Protein AF-A0AAE3P2Q9-F1 (afdb_monomer)

Secondary structure (DSSP, 8-state):
-TT--EEEEETTEEEEEEEEE--GGGHHHHHHHHHHHHHHHHHHHHHHEEEEEEEEEEEETTEEEES-TTHHHHHHHHHHHHHS--

Foldseek 3Di:
DPQFDDWDDQPQAIETEGEDEDDPVCPVVCVVCVVVVVVVQVVNCVVGVFGYDYFYWYQDPNDIDTDPPVVVVVVVVRSCVSNVDD

Structure (mmCIF, N/CA/C/O backbone):
data_AF-A0AAE3P2Q9-F1
#
_entr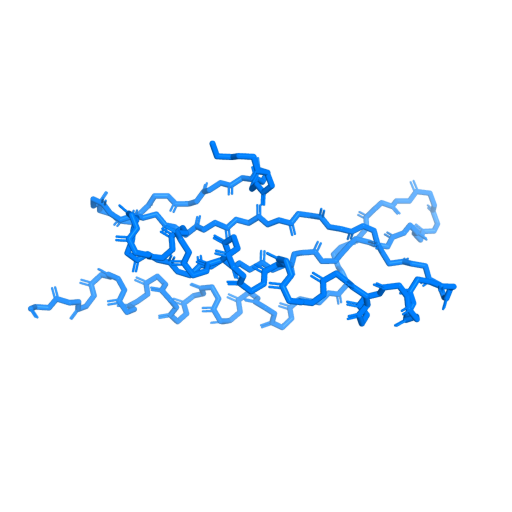y.id   AF-A0AAE3P2Q9-F1
#
loop_
_atom_site.group_PDB
_atom_site.id
_atom_site.type_symbol
_atom_site.label_atom_id
_atom_site.label_alt_id
_atom_site.label_comp_id
_atom_site.label_asym_id
_atom_site.label_entity_id
_atom_site.label_seq_id
_atom_site.pdbx_PDB_ins_code
_atom_site.Cartn_x
_atom_site.Cartn_y
_atom_site.Cartn_z
_atom_site.occupancy
_atom_site.B_iso_or_equiv
_atom_site.auth_seq_id
_atom_site.auth_comp_id
_atom_site.auth_asym_id
_atom_site.auth_atom_id
_atom_site.pdbx_PDB_model_num
ATOM 1 N N . MET A 1 1 ? -5.560 14.003 1.215 1.00 55.56 1 MET A N 1
ATOM 2 C CA . MET A 1 1 ? -4.801 12.733 1.173 1.00 55.56 1 MET A CA 1
ATOM 3 C C . MET A 1 1 ? -3.778 12.790 0.039 1.00 55.56 1 MET A C 1
ATOM 5 O O . MET A 1 1 ? -3.817 11.973 -0.865 1.00 55.56 1 MET A O 1
ATOM 9 N N . SER A 1 2 ? -2.896 13.798 0.031 1.00 65.56 2 SER A N 1
ATOM 10 C CA . SER A 1 2 ? -1.885 13.890 -1.032 1.00 65.56 2 SER A CA 1
ATOM 11 C C . SER A 1 2 ? -0.886 12.743 -0.862 1.00 65.56 2 SER A C 1
ATOM 13 O O . SER A 1 2 ? -0.392 12.551 0.248 1.00 65.56 2 SER A O 1
ATOM 15 N N . GLY A 1 3 ? -0.633 11.977 -1.924 1.00 78.69 3 GLY A N 1
ATOM 16 C CA . GLY A 1 3 ? 0.302 10.849 -1.901 1.00 78.69 3 GLY A CA 1
ATOM 17 C C . GLY A 1 3 ? -0.285 9.514 -1.437 1.00 78.69 3 GLY A C 1
ATOM 18 O O . GLY A 1 3 ? 0.449 8.745 -0.826 1.00 78.69 3 GLY A O 1
ATOM 19 N N . ILE A 1 4 ? -1.577 9.266 -1.689 1.00 90.69 4 ILE A N 1
ATOM 20 C CA . ILE A 1 4 ? -2.203 7.932 -1.698 1.00 90.69 4 ILE A CA 1
ATOM 21 C C . ILE A 1 4 ? -3.051 7.856 -2.969 1.00 90.69 4 ILE A C 1
ATOM 23 O O . ILE A 1 4 ? -3.870 8.748 -3.193 1.00 90.69 4 ILE A O 1
ATOM 27 N N . ASP A 1 5 ? -2.865 6.824 -3.791 1.00 93.56 5 ASP A N 1
ATOM 28 C CA . ASP A 1 5 ? -3.528 6.726 -5.098 1.00 93.56 5 ASP A CA 1
ATOM 29 C C . ASP A 1 5 ? -4.858 5.967 -5.016 1.00 93.56 5 ASP A C 1
ATOM 31 O O . ASP A 1 5 ? -5.847 6.369 -5.625 1.00 93.56 5 ASP A O 1
ATOM 35 N N . PHE A 1 6 ? -4.893 4.879 -4.240 1.00 95.44 6 PHE A N 1
ATOM 36 C CA . PHE A 1 6 ? -6.087 4.058 -4.038 1.00 95.44 6 PHE A CA 1
ATOM 37 C C . PHE A 1 6 ? -6.256 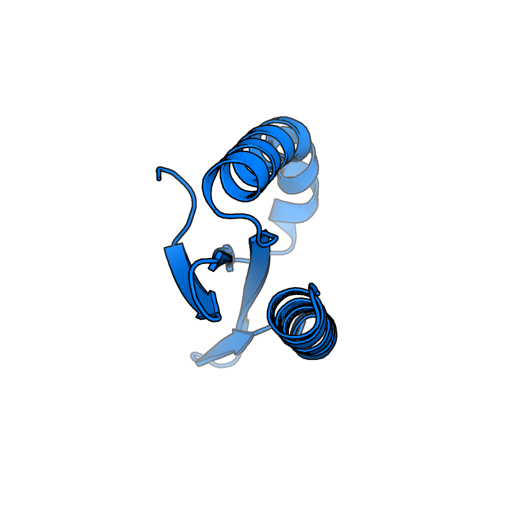3.693 -2.569 1.00 95.44 6 PHE A C 1
ATOM 39 O O . PHE A 1 6 ? -5.329 3.803 -1.766 1.00 95.44 6 PHE A O 1
ATOM 46 N N . TYR A 1 7 ? -7.446 3.220 -2.218 1.00 96.56 7 TYR A N 1
ATOM 47 C CA . TYR A 1 7 ? -7.715 2.685 -0.895 1.00 96.56 7 TYR A CA 1
ATOM 48 C C . TYR A 1 7 ? -8.618 1.456 -0.961 1.00 96.56 7 TYR A C 1
ATOM 50 O O . TYR A 1 7 ? -9.388 1.276 -1.902 1.00 96.56 7 TYR A O 1
ATOM 58 N N . ILE A 1 8 ? -8.522 0.624 0.072 1.00 96.75 8 ILE A N 1
ATOM 59 C CA . ILE A 1 8 ? -9.414 -0.506 0.329 1.00 96.75 8 ILE A CA 1
ATOM 60 C C . ILE A 1 8 ? -10.116 -0.218 1.654 1.00 96.75 8 ILE A C 1
ATOM 62 O O . ILE A 1 8 ? -9.450 -0.026 2.671 1.00 96.75 8 ILE A O 1
ATOM 66 N N . GLN A 1 9 ? -11.446 -0.177 1.653 1.00 97.19 9 GLN A N 1
ATOM 67 C CA . GLN A 1 9 ? -12.222 -0.028 2.882 1.00 97.19 9 GLN A CA 1
ATOM 68 C C . GLN A 1 9 ? -12.398 -1.390 3.567 1.00 97.19 9 GLN A C 1
ATOM 70 O O . GLN A 1 9 ? -12.782 -2.370 2.929 1.00 97.19 9 GLN A O 1
ATOM 75 N N . VAL A 1 10 ? -12.137 -1.444 4.874 1.00 96.75 10 VAL A N 1
ATOM 76 C CA . VAL A 1 10 ? -12.332 -2.622 5.729 1.00 96.75 10 VAL A CA 1
ATOM 77 C C . VAL A 1 10 ? -13.096 -2.178 6.977 1.00 96.75 10 VAL A C 1
ATOM 79 O O . VAL A 1 10 ? -12.519 -1.617 7.908 1.00 96.75 10 VAL A O 1
ATOM 82 N N . GLY A 1 11 ? -14.417 -2.376 6.975 1.00 94.62 11 GLY A N 1
ATOM 83 C CA . GLY A 1 11 ? -15.300 -1.804 7.996 1.00 94.62 11 GLY A CA 1
ATOM 84 C C . GLY A 1 11 ? -15.244 -0.272 7.977 1.00 94.62 11 GLY A C 1
ATOM 85 O O . GLY A 1 11 ? -15.482 0.351 6.943 1.00 94.62 11 GLY A O 1
ATOM 86 N N . GLU A 1 12 ? -14.895 0.331 9.114 1.00 95.56 12 GLU A N 1
ATOM 87 C CA . GLU A 1 12 ? -14.701 1.785 9.256 1.00 95.56 12 GLU A CA 1
ATOM 88 C C . GLU A 1 12 ? -13.250 2.239 9.013 1.00 95.56 12 GLU A C 1
ATOM 90 O O . GLU A 1 12 ? -12.938 3.427 9.111 1.00 95.56 12 GLU A O 1
ATOM 95 N N . LYS A 1 13 ? -12.338 1.299 8.740 1.00 96.81 13 LYS A N 1
ATOM 96 C CA . LYS A 1 13 ? -10.913 1.566 8.517 1.00 96.81 13 LYS A CA 1
ATOM 97 C C . LYS A 1 13 ? -10.570 1.495 7.032 1.00 96.81 13 LYS A C 1
ATOM 99 O O . LYS A 1 13 ? -11.318 0.935 6.229 1.00 96.81 13 LYS A O 1
ATOM 104 N N . TYR A 1 14 ? -9.410 2.038 6.673 1.00 97.50 14 TYR A N 1
ATOM 105 C CA . TYR A 1 14 ? -8.934 2.059 5.291 1.00 97.50 14 TYR A CA 1
ATOM 106 C C . TYR A 1 14 ? -7.482 1.615 5.206 1.00 97.50 14 TYR A C 1
ATOM 108 O O . TYR A 1 14 ? -6.656 2.027 6.015 1.00 97.50 14 TYR A O 1
ATOM 116 N N . ILE A 1 15 ? -7.173 0.820 4.188 1.00 97.88 15 ILE A N 1
ATOM 117 C CA . ILE A 1 15 ? -5.814 0.504 3.748 1.00 97.88 15 ILE A CA 1
ATOM 118 C C . ILE A 1 15 ? -5.492 1.416 2.568 1.00 97.88 15 ILE A C 1
ATOM 120 O O . ILE A 1 15 ? -6.298 1.523 1.646 1.00 97.88 15 ILE A O 1
ATOM 124 N N . GLY A 1 16 ? -4.329 2.062 2.578 1.00 97.19 16 GLY A N 1
ATOM 125 C CA . GLY A 1 16 ? -3.867 2.900 1.472 1.00 97.19 16 GLY A CA 1
ATOM 126 C C . GLY A 1 16 ? -2.993 2.126 0.490 1.00 97.19 16 GLY A C 1
ATOM 127 O O . GLY A 1 16 ? -2.218 1.257 0.886 1.00 97.19 16 GLY A O 1
ATOM 128 N N . LEU A 1 17 ? -3.072 2.473 -0.791 1.00 95.69 17 LEU A N 1
ATOM 129 C CA . LEU A 1 17 ? -2.195 1.964 -1.841 1.00 95.69 17 LEU A CA 1
ATOM 130 C C . LEU A 1 17 ? -1.559 3.140 -2.585 1.00 95.69 17 LEU A C 1
ATOM 132 O O . LEU A 1 17 ? -2.255 4.029 -3.078 1.00 95.69 17 LEU A O 1
ATOM 136 N N . GLN A 1 18 ? -0.235 3.118 -2.692 1.00 92.69 18 GLN A N 1
ATOM 137 C CA . GLN A 1 18 ? 0.544 4.085 -3.458 1.00 92.69 18 GLN A CA 1
ATOM 138 C C . GLN A 1 18 ? 1.249 3.362 -4.604 1.00 92.69 18 GLN A C 1
ATOM 140 O O . GLN A 1 18 ? 2.076 2.489 -4.370 1.00 92.69 18 GLN A O 1
ATOM 145 N N . ILE A 1 19 ? 0.974 3.738 -5.845 1.00 91.12 19 ILE A N 1
ATOM 146 C CA . ILE A 1 19 ? 1.638 3.205 -7.029 1.00 91.12 19 ILE A CA 1
ATOM 147 C C . ILE A 1 19 ? 2.900 4.020 -7.310 1.00 91.12 19 ILE A C 1
ATOM 149 O O . ILE A 1 19 ? 2.885 5.255 -7.352 1.00 91.12 19 ILE A O 1
ATOM 153 N N . LYS A 1 20 ? 4.014 3.322 -7.531 1.00 87.44 20 LYS A N 1
ATOM 154 C CA . LYS A 1 20 ? 5.264 3.908 -8.021 1.00 87.44 20 LYS A CA 1
ATOM 155 C C . LYS A 1 20 ? 5.809 3.076 -9.184 1.00 87.44 20 LYS A C 1
ATOM 157 O O . LYS A 1 20 ? 5.784 1.849 -9.111 1.00 87.44 20 LYS A O 1
ATOM 162 N N . PRO A 1 21 ? 6.276 3.690 -10.281 1.00 88.56 21 PRO A N 1
ATOM 163 C CA . PRO A 1 21 ? 7.085 2.959 -11.247 1.00 88.56 21 PRO A CA 1
ATOM 164 C C . PRO A 1 21 ? 8.422 2.564 -10.596 1.00 88.56 21 PRO A C 1
ATOM 166 O O . PRO A 1 21 ? 8.920 3.308 -9.754 1.00 88.56 21 PRO A O 1
ATOM 169 N N . ILE A 1 22 ? 8.987 1.416 -10.973 1.00 81.00 22 ILE A N 1
ATOM 170 C CA . ILE A 1 22 ? 10.403 1.103 -10.736 1.00 81.00 22 ILE A CA 1
ATOM 171 C C . ILE A 1 22 ? 11.144 1.165 -12.071 1.00 81.00 22 ILE A C 1
ATOM 173 O O . ILE A 1 22 ? 10.790 0.468 -13.024 1.00 81.00 22 ILE A O 1
ATOM 177 N N . THR A 1 23 ? 12.214 1.954 -12.110 1.00 72.44 23 THR A N 1
ATOM 178 C CA . THR A 1 23 ? 13.289 1.878 -13.107 1.00 72.44 23 THR A CA 1
ATOM 179 C C . THR A 1 23 ? 14.627 1.614 -12.407 1.00 72.44 23 THR A C 1
ATOM 181 O O . THR A 1 23 ? 14.773 1.887 -11.216 1.00 72.44 23 THR A O 1
ATOM 184 N N . TYR A 1 24 ? 15.623 1.089 -13.131 1.00 57.59 24 TYR A N 1
ATOM 185 C CA . TYR A 1 24 ? 16.955 0.785 -12.577 1.00 57.59 24 TYR A CA 1
ATOM 186 C C . TYR A 1 24 ? 17.630 2.010 -11.916 1.00 57.59 24 TYR A C 1
ATOM 188 O O . TYR A 1 24 ? 18.290 1.895 -10.883 1.00 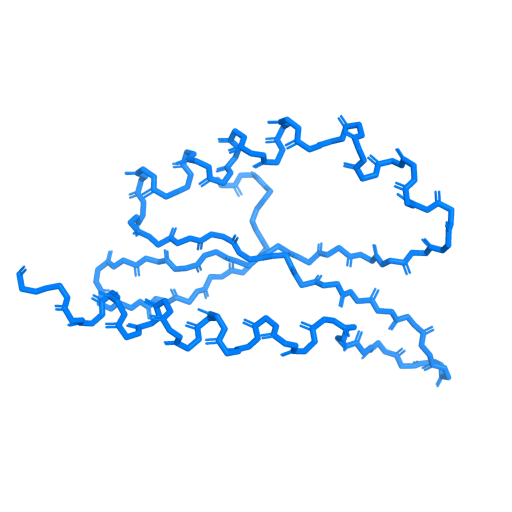57.59 24 TYR A O 1
ATOM 196 N N . GLU A 1 25 ? 17.393 3.204 -12.460 1.00 60.84 25 GLU A N 1
ATOM 197 C CA . GLU A 1 25 ? 17.952 4.478 -11.984 1.00 60.84 25 GLU A CA 1
ATOM 198 C C . GLU A 1 25 ? 17.316 4.970 -10.666 1.00 60.84 25 GLU A C 1
ATOM 200 O O . GLU A 1 25 ? 17.971 5.641 -9.864 1.00 60.84 25 GLU A O 1
ATOM 205 N N . GLN A 1 26 ? 16.067 4.582 -10.384 1.00 60.16 26 GLN A N 1
ATOM 206 C CA . GLN A 1 26 ? 15.281 5.100 -9.253 1.00 60.16 26 GLN A CA 1
ATOM 207 C C . GLN A 1 26 ? 15.684 4.530 -7.890 1.00 60.16 26 GLN A C 1
ATOM 209 O O . GLN A 1 26 ? 15.286 5.065 -6.854 1.00 60.16 26 GLN A O 1
ATOM 214 N N . THR A 1 27 ? 16.520 3.491 -7.851 1.00 58.47 27 THR A N 1
ATOM 215 C CA . THR A 1 27 ? 16.955 2.842 -6.602 1.00 58.47 27 THR A CA 1
ATOM 216 C C . THR A 1 27 ? 17.635 3.821 -5.631 1.00 58.47 27 THR A C 1
ATOM 218 O O . THR A 1 27 ? 17.463 3.723 -4.417 1.00 58.47 27 THR A O 1
ATOM 221 N N . SER A 1 28 ? 18.352 4.820 -6.159 1.00 60.31 28 SER A N 1
ATOM 222 C CA . SER A 1 28 ? 18.995 5.879 -5.365 1.00 60.31 28 SER A CA 1
ATOM 223 C C . SER A 1 28 ? 18.019 6.974 -4.897 1.00 60.31 28 SER A C 1
ATOM 225 O O . SER A 1 28 ? 18.179 7.532 -3.809 1.00 60.31 28 SER A O 1
ATOM 227 N N . GLU A 1 29 ? 16.964 7.248 -5.667 1.00 63.03 29 GLU A N 1
ATOM 228 C CA . GLU A 1 29 ? 15.923 8.227 -5.328 1.00 63.03 29 GLU A CA 1
ATOM 229 C C . GLU A 1 29 ? 14.949 7.712 -4.261 1.00 63.03 29 GLU A C 1
ATOM 231 O O . GLU A 1 29 ? 14.482 8.496 -3.432 1.00 63.03 29 GLU A O 1
ATOM 236 N N . ILE A 1 30 ? 14.712 6.395 -4.197 1.00 64.94 30 ILE A N 1
ATOM 237 C CA . ILE A 1 30 ? 13.887 5.761 -3.153 1.00 64.94 30 ILE A CA 1
ATOM 238 C C . ILE A 1 30 ? 14.391 6.131 -1.751 1.00 64.94 30 ILE A C 1
ATOM 240 O O . ILE A 1 30 ? 13.591 6.409 -0.854 1.00 64.94 30 ILE A O 1
ATOM 244 N N . TYR A 1 31 ? 15.712 6.195 -1.557 1.00 65.25 31 TYR A N 1
ATOM 245 C CA . TYR A 1 31 ? 16.290 6.573 -0.268 1.00 65.25 31 TYR A CA 1
ATOM 246 C C . TYR A 1 31 ? 15.974 8.030 0.104 1.00 65.25 31 TYR A C 1
ATOM 248 O O . TYR A 1 31 ? 15.671 8.314 1.262 1.00 65.25 31 TYR A O 1
ATOM 256 N N . ARG A 1 32 ? 15.965 8.947 -0.876 1.00 70.12 32 ARG A N 1
ATOM 257 C CA . ARG A 1 32 ? 15.718 10.383 -0.647 1.00 70.12 32 ARG A CA 1
ATOM 258 C C . ARG A 1 32 ? 14.301 10.671 -0.166 1.00 70.12 32 A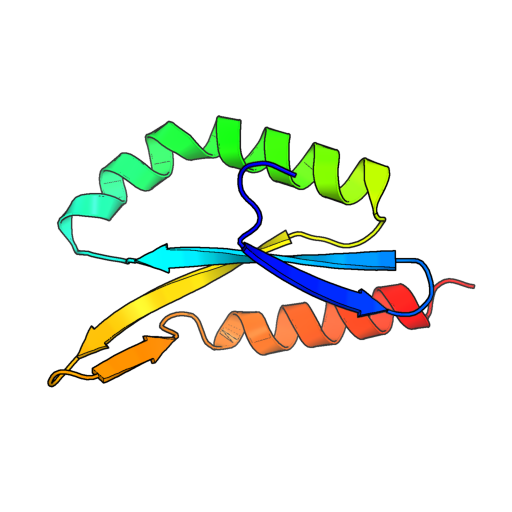RG A C 1
ATOM 260 O O . ARG A 1 32 ? 14.096 11.617 0.587 1.00 70.12 32 ARG A O 1
ATOM 267 N N . TRP A 1 33 ? 13.316 9.886 -0.595 1.00 74.62 33 TRP A N 1
ATOM 268 C CA . TRP A 1 33 ? 11.908 10.134 -0.256 1.00 74.62 33 TRP A CA 1
ATOM 269 C C . TRP A 1 33 ? 11.392 9.253 0.878 1.00 74.62 33 TRP A C 1
ATOM 271 O O . TRP A 1 33 ? 10.236 9.389 1.280 1.00 74.62 33 TRP A O 1
ATOM 281 N N . LYS A 1 34 ? 12.243 8.383 1.432 1.00 79.75 34 LYS A N 1
ATOM 282 C CA . LYS A 1 34 ? 11.880 7.437 2.488 1.00 79.75 34 LYS A CA 1
ATOM 283 C C . LYS A 1 34 ? 11.289 8.131 3.714 1.00 79.75 34 LYS A C 1
ATOM 285 O O . LYS A 1 34 ? 10.234 7.729 4.188 1.00 79.75 34 LYS A O 1
ATOM 290 N N . GLU A 1 35 ? 11.919 9.198 4.202 1.00 82.50 35 GLU A N 1
ATOM 291 C CA . GLU A 1 35 ? 11.428 9.925 5.381 1.00 82.50 35 GLU A CA 1
ATOM 292 C C . GLU A 1 35 ? 10.067 10.584 5.140 1.00 82.50 35 GLU A C 1
ATOM 294 O O . GLU A 1 35 ? 9.184 10.541 5.999 1.00 82.50 35 GLU A O 1
ATOM 299 N N . TRP A 1 36 ? 9.882 11.173 3.959 1.00 84.88 36 TRP A N 1
ATOM 300 C CA . TRP A 1 36 ? 8.623 11.799 3.570 1.00 84.88 36 TRP A CA 1
ATOM 301 C C . TRP A 1 36 ? 7.502 10.762 3.417 1.00 84.88 36 TRP A C 1
ATOM 303 O O . TRP A 1 36 ? 6.419 10.955 3.972 1.00 84.88 36 TRP A O 1
ATOM 313 N N . LEU A 1 37 ? 7.783 9.628 2.763 1.00 84.25 37 LEU A N 1
ATOM 314 C CA . LEU A 1 37 ? 6.856 8.497 2.654 1.00 84.25 37 LEU A CA 1
ATOM 315 C C . LEU A 1 37 ? 6.467 7.966 4.036 1.00 84.25 37 LEU A C 1
ATOM 317 O O . LEU A 1 37 ? 5.280 7.820 4.314 1.00 84.25 37 LEU A O 1
ATOM 321 N N . CYS A 1 38 ? 7.434 7.773 4.937 1.00 86.94 38 CYS A N 1
ATOM 322 C CA . CYS A 1 38 ? 7.160 7.350 6.311 1.00 86.94 38 CYS A CA 1
ATOM 323 C C . CYS A 1 38 ? 6.211 8.316 7.034 1.00 86.94 38 CYS A C 1
ATOM 325 O O . CYS A 1 38 ? 5.289 7.870 7.714 1.00 86.94 38 CYS A O 1
ATOM 327 N N . ARG A 1 39 ? 6.394 9.635 6.877 1.00 90.50 39 ARG A N 1
ATOM 328 C CA . ARG A 1 39 ? 5.507 10.641 7.490 1.00 90.50 39 ARG A CA 1
ATOM 329 C C . ARG A 1 39 ? 4.087 10.572 6.931 1.00 90.50 39 ARG A C 1
ATOM 331 O O . ARG A 1 39 ? 3.135 10.654 7.704 1.00 90.50 39 ARG A O 1
ATOM 338 N N . ILE A 1 40 ? 3.937 10.406 5.617 1.00 90.50 40 ILE A N 1
ATOM 339 C CA . ILE A 1 40 ? 2.619 10.267 4.980 1.00 90.50 40 ILE A CA 1
ATOM 340 C C . ILE A 1 40 ? 1.930 8.985 5.434 1.00 90.50 40 ILE A C 1
ATOM 342 O O . ILE A 1 40 ? 0.772 9.036 5.840 1.00 90.50 40 ILE A O 1
ATOM 346 N N . HIS A 1 41 ? 2.644 7.859 5.409 1.00 93.38 41 HIS A N 1
ATOM 347 C CA . HIS A 1 41 ? 2.102 6.559 5.793 1.00 93.38 41 HIS A CA 1
ATOM 348 C C . HIS A 1 41 ? 1.675 6.559 7.262 1.00 93.38 41 HIS A C 1
ATOM 350 O O . HIS A 1 41 ? 0.560 6.148 7.566 1.00 93.38 41 HIS A O 1
ATOM 356 N N . LYS A 1 42 ? 2.507 7.114 8.154 1.00 93.81 42 LYS A N 1
ATOM 357 C CA . LYS A 1 42 ? 2.175 7.255 9.576 1.00 93.81 42 LYS A CA 1
ATOM 358 C C . LYS A 1 42 ? 0.915 8.095 9.781 1.00 93.81 42 LYS A C 1
ATOM 360 O O . LYS A 1 42 ? -0.001 7.668 10.471 1.00 93.81 42 LYS A O 1
ATOM 365 N N . LYS A 1 43 ? 0.833 9.262 9.134 1.00 94.69 43 LYS A N 1
ATOM 366 C CA . LYS A 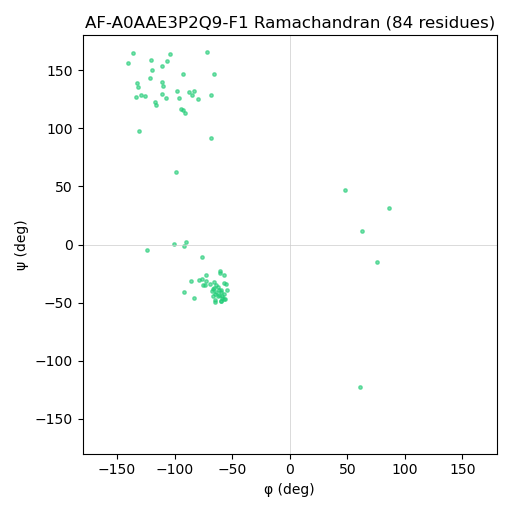1 43 ? -0.346 10.132 9.239 1.00 94.69 43 LYS A CA 1
ATOM 367 C C . LYS A 1 43 ? -1.602 9.466 8.670 1.00 94.69 43 LYS A C 1
ATOM 369 O O . LYS A 1 43 ? -2.700 9.707 9.163 1.00 94.69 43 LYS A O 1
ATOM 374 N N . PHE A 1 44 ? -1.474 8.666 7.616 1.00 95.31 44 PHE A N 1
ATOM 375 C CA . PHE A 1 44 ? -2.596 7.898 7.085 1.00 95.31 44 PHE A CA 1
ATOM 376 C C . PHE A 1 44 ? -3.071 6.857 8.104 1.00 95.31 44 PHE A C 1
ATOM 378 O O . PHE A 1 44 ? -4.256 6.826 8.424 1.00 95.31 44 PHE A O 1
ATOM 385 N N . GLU A 1 45 ? -2.153 6.070 8.662 1.00 95.12 45 GLU A N 1
ATOM 386 C CA . GLU A 1 45 ? -2.470 5.045 9.659 1.00 95.12 45 GLU A CA 1
ATOM 387 C C . GLU A 1 45 ? -3.128 5.647 10.911 1.00 95.12 45 GLU A C 1
ATOM 389 O O . GLU A 1 45 ? -4.135 5.127 11.381 1.00 95.12 45 GLU A O 1
ATOM 394 N N . GLU A 1 46 ? -2.653 6.800 11.390 1.00 95.75 46 GLU A N 1
ATOM 395 C CA . GLU A 1 46 ? -3.258 7.527 12.517 1.00 95.75 46 GLU A CA 1
ATOM 396 C C . GLU A 1 46 ? -4.704 7.973 12.239 1.00 95.75 46 GLU A C 1
ATOM 398 O O . GLU A 1 46 ? -5.553 7.907 13.126 1.00 95.75 46 GLU A O 1
ATOM 403 N N . ASN A 1 47 ? -5.005 8.412 11.012 1.00 95.50 47 ASN A N 1
ATOM 404 C CA . ASN A 1 47 ? -6.332 8.927 10.656 1.00 95.50 47 ASN A CA 1
ATOM 405 C C . ASN A 1 47 ? -7.322 7.829 10.242 1.00 95.50 47 ASN A C 1
ATOM 407 O O . ASN A 1 47 ? -8.525 7.986 10.435 1.00 95.50 47 ASN A O 1
ATOM 411 N N . PHE A 1 48 ? -6.835 6.741 9.640 1.00 95.56 48 PHE A N 1
ATOM 412 C CA . PHE A 1 48 ? -7.675 5.750 8.958 1.00 95.56 48 PHE A CA 1
ATOM 413 C C . PHE A 1 48 ? -7.494 4.315 9.472 1.00 95.56 48 PHE A C 1
ATOM 415 O O . PHE A 1 48 ? -8.225 3.415 9.059 1.00 95.56 48 PHE A O 1
ATOM 422 N N . GLY A 1 49 ? -6.554 4.092 10.392 1.00 95.50 49 GLY A N 1
ATOM 423 C CA . GLY A 1 49 ? -6.335 2.852 11.140 1.00 95.50 49 GLY A CA 1
ATOM 424 C C . GLY A 1 49 ? -5.669 1.702 10.383 1.00 95.50 49 GLY A C 1
ATOM 425 O O . GLY A 1 49 ? -5.223 0.754 11.033 1.00 95.50 49 GLY A O 1
ATOM 426 N N . GLY A 1 50 ? -5.600 1.750 9.051 1.00 96.81 50 GLY A N 1
ATOM 427 C CA . GLY A 1 50 ? -4.901 0.761 8.233 1.00 96.81 50 GLY A CA 1
ATOM 428 C C . GLY A 1 50 ? -3.588 1.282 7.659 1.00 96.81 50 GLY A C 1
ATOM 429 O O . GLY A 1 50 ? -3.363 2.487 7.527 1.00 96.81 50 GLY A O 1
ATOM 430 N N . LYS A 1 51 ? -2.707 0.346 7.312 1.00 96.75 51 LYS A N 1
ATOM 431 C CA . LYS A 1 51 ? -1.399 0.635 6.716 1.00 96.75 51 LYS A CA 1
ATOM 432 C C . LYS A 1 51 ? -1.502 1.124 5.272 1.00 96.75 51 LYS A C 1
ATOM 434 O O . LYS A 1 51 ? -2.518 0.958 4.597 1.00 96.75 51 LYS A O 1
ATOM 439 N N . VAL A 1 52 ? -0.397 1.685 4.784 1.00 95.75 52 VAL A N 1
ATOM 440 C CA . VAL A 1 52 ? -0.211 2.047 3.375 1.00 95.75 52 VAL A CA 1
ATOM 441 C C . VAL A 1 52 ? 0.828 1.134 2.736 1.00 95.75 52 VAL A C 1
ATOM 443 O O . VAL A 1 52 ? 1.939 1.001 3.254 1.00 95.75 52 VAL A O 1
ATOM 446 N N . PHE A 1 53 ? 0.488 0.556 1.586 1.00 94.56 53 PHE A N 1
ATOM 447 C CA . PHE A 1 53 ? 1.362 -0.321 0.814 1.00 94.56 53 PHE A CA 1
ATOM 448 C C . PHE A 1 53 ? 1.802 0.336 -0.496 1.00 94.56 53 PHE A C 1
ATOM 450 O O . PHE A 1 53 ? 1.006 0.983 -1.178 1.00 94.56 53 PHE A O 1
ATOM 457 N N . ILE A 1 54 ? 3.073 0.151 -0.863 1.00 91.56 54 ILE A N 1
ATOM 458 C CA . ILE A 1 54 ? 3.623 0.662 -2.124 1.00 91.56 54 ILE A CA 1
ATOM 459 C C . ILE A 1 54 ? 3.540 -0.434 -3.181 1.00 91.56 54 ILE A C 1
ATOM 461 O O . ILE A 1 54 ? 4.178 -1.474 -3.041 1.00 91.56 54 ILE A O 1
ATOM 465 N N . VAL A 1 55 ? 2.761 -0.194 -4.232 1.00 92.19 55 VAL A N 1
ATOM 466 C CA . VAL A 1 55 ? 2.663 -1.060 -5.406 1.00 92.19 55 VAL A CA 1
ATOM 467 C C . VAL A 1 55 ? 3.693 -0.592 -6.419 1.00 92.19 55 VAL A C 1
ATOM 469 O O . VAL A 1 55 ? 3.588 0.499 -6.986 1.00 92.19 55 VAL A O 1
ATOM 472 N N . P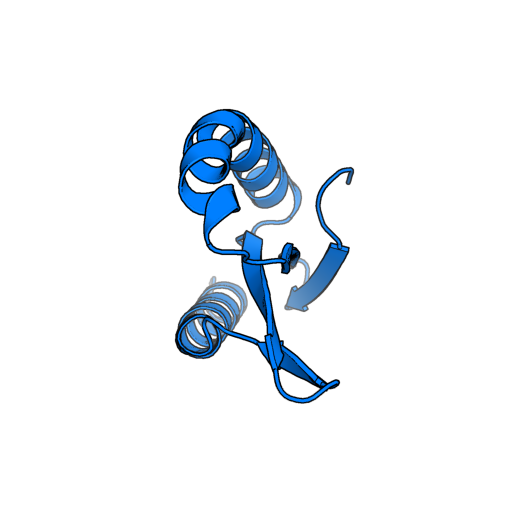HE A 1 56 ? 4.690 -1.425 -6.667 1.00 90.38 56 PHE A N 1
ATOM 473 C CA . PHE A 1 56 ? 5.667 -1.161 -7.700 1.00 90.38 56 PHE A CA 1
ATOM 474 C C . PHE A 1 56 ? 5.156 -1.652 -9.044 1.00 90.38 56 PHE A C 1
ATOM 476 O O . PHE A 1 56 ? 4.732 -2.796 -9.182 1.00 90.38 56 PHE A O 1
ATOM 483 N N . SER A 1 57 ? 5.200 -0.778 -10.044 1.00 89.88 57 SER A N 1
ATOM 484 C CA . SER A 1 57 ? 4.849 -1.116 -11.421 1.00 89.88 57 SER A CA 1
ATOM 485 C C . SER A 1 57 ? 6.087 -1.113 -12.308 1.00 89.88 57 SER A C 1
ATOM 487 O O . SER A 1 57 ? 6.912 -0.202 -12.233 1.00 89.88 57 SER A O 1
ATOM 489 N N . ILE A 1 58 ? 6.204 -2.117 -13.171 1.00 90.19 58 ILE A N 1
ATOM 490 C CA . ILE A 1 58 ? 7.252 -2.212 -14.188 1.00 90.19 58 ILE A CA 1
ATOM 491 C C . ILE A 1 58 ? 6.608 -2.298 -15.571 1.00 90.19 58 ILE A C 1
ATOM 493 O O . ILE A 1 58 ? 5.542 -2.895 -15.736 1.00 90.19 58 ILE A O 1
ATOM 497 N N . LYS A 1 59 ? 7.228 -1.671 -16.576 1.00 88.00 59 LYS A N 1
ATOM 498 C CA . LYS A 1 59 ? 6.812 -1.824 -17.973 1.00 88.00 59 LYS A CA 1
ATOM 499 C C . LYS A 1 59 ? 7.620 -2.957 -18.606 1.00 88.00 59 LYS A C 1
ATOM 501 O O . LYS A 1 59 ? 8.830 -2.822 -18.751 1.00 88.00 59 LYS A O 1
ATOM 506 N N . LYS A 1 60 ? 6.951 -4.036 -19.009 1.00 84.19 60 LYS A N 1
ATOM 507 C CA . LYS A 1 60 ? 7.541 -5.196 -19.688 1.00 84.19 60 LYS A CA 1
ATOM 508 C C . LYS A 1 60 ? 6.732 -5.501 -20.944 1.00 84.19 60 LYS A C 1
ATOM 510 O O . LYS A 1 60 ? 5.510 -5.540 -20.877 1.00 84.19 60 LYS A O 1
ATOM 515 N N . ASP A 1 61 ? 7.392 -5.625 -22.095 1.00 84.44 61 ASP A N 1
ATOM 516 C CA . ASP A 1 61 ? 6.761 -5.989 -23.377 1.00 84.44 61 ASP A CA 1
ATOM 517 C C . ASP A 1 61 ? 5.479 -5.189 -23.697 1.00 84.44 61 ASP A C 1
ATOM 519 O O . ASP A 1 61 ? 4.437 -5.730 -24.061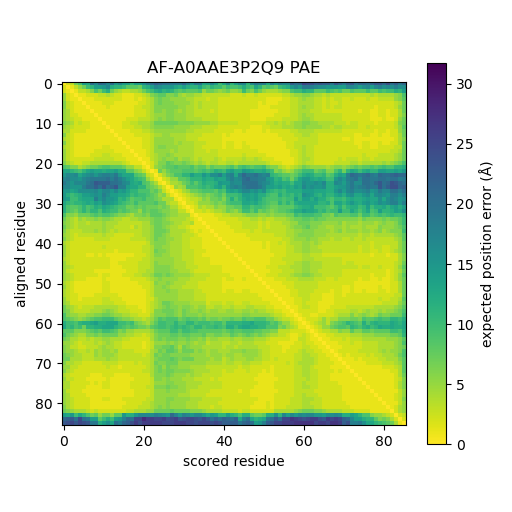 1.00 84.44 61 ASP A O 1
ATOM 523 N N . ASN A 1 62 ? 5.546 -3.862 -23.517 1.00 85.50 62 ASN A N 1
ATOM 524 C CA . ASN A 1 62 ? 4.430 -2.912 -23.666 1.00 85.50 62 ASN A CA 1
ATOM 525 C C . ASN A 1 62 ? 3.240 -3.084 -22.703 1.00 85.50 62 ASN A C 1
ATOM 527 O O . ASN A 1 62 ? 2.230 -2.396 -22.858 1.00 85.50 62 ASN A O 1
ATOM 531 N N . LYS A 1 63 ? 3.371 -3.898 -21.658 1.00 88.75 63 LYS A N 1
ATOM 532 C CA . LYS A 1 63 ? 2.392 -4.043 -20.575 1.00 88.75 63 LYS A CA 1
ATOM 533 C C . LYS A 1 63 ? 2.934 -3.471 -19.268 1.00 88.75 63 LYS A C 1
ATOM 535 O O . LYS A 1 63 ? 4.144 -3.378 -19.073 1.00 88.75 63 LYS A O 1
ATOM 540 N N . LYS A 1 64 ? 2.029 -3.040 -18.384 1.00 88.56 64 LYS A N 1
ATOM 541 C CA . LYS A 1 64 ? 2.358 -2.693 -16.995 1.00 88.56 64 LYS A CA 1
ATOM 542 C C . LYS A 1 64 ? 2.064 -3.901 -16.117 1.00 88.56 64 LYS A C 1
ATOM 544 O O . LYS A 1 64 ? 0.944 -4.402 -16.137 1.00 88.56 64 LYS A O 1
ATOM 549 N N . GLU A 1 65 ? 3.053 -4.321 -15.348 1.00 91.38 65 GLU A N 1
ATOM 550 C CA . GLU A 1 65 ? 2.954 -5.435 -14.408 1.00 91.38 65 GLU A CA 1
ATOM 551 C C . GLU A 1 65 ? 3.243 -4.941 -12.989 1.00 91.38 65 GLU A C 1
ATOM 553 O O . GLU A 1 65 ? 3.992 -3.976 -12.803 1.00 91.38 65 GLU A O 1
ATOM 558 N N . ILE A 1 66 ? 2.636 -5.587 -11.991 1.00 92.19 66 ILE A N 1
ATOM 559 C CA . ILE A 1 66 ? 2.972 -5.370 -10.581 1.00 92.19 66 ILE A CA 1
ATOM 560 C C . ILE A 1 66 ? 4.238 -6.169 -10.287 1.00 92.19 66 ILE A C 1
ATOM 562 O O . ILE A 1 66 ? 4.281 -7.371 -10.532 1.00 92.19 66 ILE A O 1
ATOM 566 N N . TYR A 1 67 ? 5.259 -5.493 -9.775 1.00 90.62 67 TYR A N 1
ATOM 567 C CA . TYR A 1 67 ? 6.571 -6.078 -9.538 1.00 90.62 67 TYR A CA 1
ATOM 568 C C . TYR A 1 67 ? 6.638 -6.843 -8.208 1.00 90.62 67 TYR A C 1
ATOM 570 O O . TYR A 1 67 ? 7.126 -7.967 -8.173 1.00 90.62 67 TYR A O 1
ATOM 578 N N . ASN A 1 68 ? 6.119 -6.258 -7.126 1.00 91.50 68 ASN A N 1
ATOM 579 C CA . ASN A 1 68 ? 6.210 -6.793 -5.765 1.00 91.50 68 ASN A CA 1
ATOM 580 C C . ASN A 1 68 ? 4.938 -7.545 -5.344 1.00 91.50 68 ASN A C 1
ATOM 582 O O . ASN A 1 68 ? 4.225 -7.133 -4.429 1.00 91.50 68 ASN A O 1
ATOM 586 N N . LEU A 1 69 ? 4.617 -8.636 -6.042 1.00 92.50 69 LEU A N 1
ATOM 587 C CA . LEU A 1 69 ? 3.402 -9.424 -5.788 1.00 92.50 69 LEU A CA 1
ATOM 588 C C . LEU A 1 69 ? 3.329 -10.009 -4.367 1.00 92.50 69 LEU A C 1
ATOM 590 O O . LEU A 1 69 ? 2.228 -10.254 -3.875 1.00 92.50 69 LEU A O 1
ATOM 594 N N . GLU A 1 70 ? 4.459 -10.179 -3.680 1.00 90.88 70 GLU A N 1
ATOM 595 C CA . GLU A 1 70 ? 4.525 -10.613 -2.281 1.00 90.88 70 GLU A CA 1
ATOM 596 C C . GLU A 1 70 ? 3.740 -9.693 -1.334 1.00 90.88 70 GLU A C 1
ATOM 598 O O . GLU A 1 70 ? 3.201 -10.150 -0.326 1.00 90.88 70 GLU A O 1
ATOM 603 N N . MET A 1 71 ? 3.573 -8.415 -1.697 1.00 93.81 71 MET A N 1
ATOM 604 C CA . MET A 1 71 ? 2.798 -7.455 -0.908 1.00 93.81 71 MET A CA 1
ATOM 605 C C . MET A 1 71 ? 1.329 -7.863 -0.748 1.00 93.81 71 MET A C 1
ATOM 607 O O . MET A 1 71 ? 0.664 -7.422 0.188 1.00 93.81 71 MET A O 1
ATOM 611 N N . VAL A 1 72 ? 0.796 -8.673 -1.671 1.00 94.69 72 VAL A N 1
ATOM 612 C CA . VAL A 1 72 ? -0.608 -9.095 -1.651 1.00 94.69 72 VAL A CA 1
ATOM 613 C C . VAL A 1 72 ? -0.899 -9.899 -0.385 1.00 94.69 72 VAL A C 1
ATOM 615 O O . VAL A 1 72 ? -1.966 -9.733 0.207 1.00 94.69 72 VAL A O 1
ATOM 618 N N . ASP A 1 73 ? 0.049 -10.713 0.080 1.00 95.94 73 ASP A N 1
ATOM 619 C CA . ASP A 1 73 ? -0.114 -11.466 1.324 1.00 95.94 73 ASP A CA 1
ATOM 620 C C . ASP A 1 73 ? -0.101 -10.558 2.553 1.00 95.94 73 ASP A C 1
ATOM 622 O O . ASP A 1 73 ? -0.848 -10.795 3.503 1.00 95.94 73 ASP A O 1
ATOM 626 N N . ASP A 1 74 ? 0.672 -9.477 2.529 1.00 96.31 74 ASP A N 1
ATOM 627 C CA . ASP A 1 74 ? 0.673 -8.508 3.622 1.00 96.31 74 ASP A CA 1
ATOM 628 C C . ASP A 1 74 ? -0.598 -7.650 3.635 1.00 96.31 74 ASP A C 1
ATOM 630 O O . ASP A 1 74 ? -1.133 -7.376 4.711 1.00 96.31 74 ASP A O 1
ATOM 634 N N . ILE A 1 75 ? -1.155 -7.313 2.465 1.00 96.81 75 ILE A N 1
ATOM 635 C CA . ILE A 1 75 ? -2.484 -6.693 2.360 1.00 96.81 75 ILE A CA 1
ATOM 636 C C . ILE A 1 75 ? -3.551 -7.639 2.923 1.00 96.81 75 ILE A C 1
ATOM 638 O O . ILE A 1 75 ? -4.406 -7.201 3.689 1.00 96.81 75 ILE A O 1
ATOM 642 N N . ARG A 1 76 ? -3.497 -8.941 2.604 1.00 96.62 76 ARG A N 1
ATOM 643 C CA . ARG A 1 76 ? -4.424 -9.939 3.171 1.00 96.62 76 ARG A CA 1
ATOM 644 C C . ARG A 1 76 ? -4.324 -9.994 4.694 1.00 96.62 76 ARG A C 1
ATOM 646 O O . ARG A 1 76 ? -5.349 -9.914 5.363 1.00 96.62 76 ARG A O 1
ATOM 653 N N . LYS A 1 77 ? -3.112 -10.074 5.251 1.00 96.69 77 LYS A N 1
ATOM 654 C CA . LYS A 1 77 ? -2.897 -10.056 6.711 1.00 96.69 77 LYS A CA 1
ATOM 655 C C . LYS A 1 77 ? -3.425 -8.775 7.349 1.00 96.69 77 LYS A C 1
ATOM 657 O O . LYS A 1 77 ? -4.000 -8.828 8.431 1.00 96.69 77 LYS A O 1
ATOM 662 N N . GLU A 1 78 ? -3.248 -7.633 6.692 1.00 97.38 78 GLU A N 1
ATOM 663 C CA . GLU A 1 78 ? -3.750 -6.353 7.184 1.00 97.38 78 GLU A CA 1
ATOM 664 C C . GLU A 1 78 ? -5.280 -6.292 7.169 1.00 97.38 78 GLU A C 1
ATOM 666 O O . GLU A 1 78 ? -5.879 -5.823 8.134 1.00 97.38 78 GLU A O 1
ATOM 671 N N . ILE A 1 79 ? -5.924 -6.824 6.127 1.00 96.94 79 ILE A N 1
ATOM 672 C CA . ILE A 1 79 ? -7.383 -6.978 6.088 1.00 96.94 79 ILE A CA 1
ATOM 673 C C . ILE A 1 79 ? -7.852 -7.821 7.278 1.00 96.94 79 ILE A C 1
ATOM 675 O O . ILE A 1 79 ? -8.785 -7.424 7.973 1.00 96.94 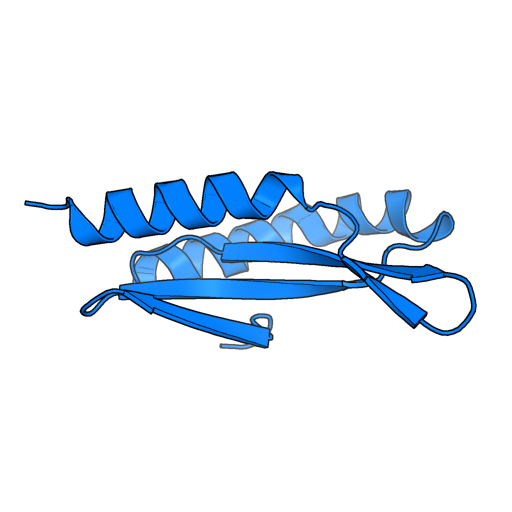79 ILE A O 1
ATOM 679 N N . GLU A 1 80 ? -7.198 -8.951 7.552 1.00 96.31 80 GLU A N 1
ATOM 680 C CA . GLU A 1 80 ? -7.562 -9.806 8.686 1.00 96.31 80 GLU A CA 1
ATOM 681 C C . GLU A 1 80 ? -7.299 -9.126 10.038 1.00 96.31 80 GLU A C 1
ATOM 683 O O . GLU A 1 80 ? -8.144 -9.204 10.928 1.00 96.31 80 GLU A O 1
ATOM 688 N N . ARG A 1 81 ? -6.207 -8.362 10.185 1.00 96.62 81 ARG A N 1
ATOM 689 C CA . ARG A 1 81 ? -5.953 -7.535 11.378 1.00 96.62 81 ARG A CA 1
ATOM 690 C C . ARG A 1 81 ? -7.072 -6.518 11.610 1.00 96.62 81 ARG A C 1
ATOM 692 O O . ARG A 1 81 ? -7.509 -6.335 12.743 1.00 96.62 81 ARG A O 1
ATOM 699 N N . LEU A 1 82 ? -7.523 -5.853 10.548 1.00 96.00 82 LEU A N 1
ATOM 700 C CA . LEU A 1 82 ? -8.565 -4.828 10.614 1.00 96.00 82 LEU A CA 1
ATOM 701 C C . LEU A 1 82 ? -9.963 -5.414 10.857 1.00 96.00 82 LEU A C 1
ATOM 703 O O . LEU A 1 82 ? -10.769 -4.772 11.522 1.00 96.00 82 LEU A O 1
ATOM 707 N N . LYS A 1 83 ? -10.245 -6.630 10.372 1.00 93.62 83 LYS A N 1
ATOM 708 C CA . LYS A 1 83 ? -11.484 -7.368 10.685 1.00 93.62 83 LYS A CA 1
ATOM 709 C C . LYS A 1 83 ? -11.483 -7.966 12.096 1.00 93.62 83 LYS A C 1
ATOM 711 O O . LYS A 1 83 ? -12.539 -8.080 12.706 1.00 93.62 83 LYS A O 1
ATOM 716 N N . GLY A 1 84 ? -10.315 -8.404 12.570 1.00 79.44 84 GLY A N 1
ATOM 717 C CA . GLY A 1 84 ? -10.130 -9.161 13.812 1.00 79.44 84 GLY A CA 1
ATOM 718 C C . GLY A 1 84 ? -9.888 -8.315 15.062 1.00 79.44 84 GLY A C 1
ATOM 719 O O . GLY A 1 84 ? -9.686 -8.881 16.136 1.00 79.44 84 GLY A O 1
ATOM 720 N N . GLY A 1 85 ? -9.903 -6.985 14.945 1.00 60.81 85 GLY A N 1
ATOM 721 C CA . GLY A 1 85 ? -9.892 -6.084 16.094 1.00 60.81 85 GLY A CA 1
ATOM 722 C C . GLY A 1 85 ? -11.206 -6.180 16.868 1.00 60.81 85 GLY A C 1
ATOM 723 O O . GLY A 1 85 ? -12.160 -5.480 16.540 1.00 60.81 85 GLY A O 1
ATOM 724 N N . LYS A 1 86 ? -11.256 -7.067 17.866 1.00 43.75 86 LYS A N 1
ATOM 725 C CA . LYS A 1 86 ? -12.142 -6.893 19.023 1.00 43.75 86 LYS A CA 1
ATOM 726 C C . LYS A 1 86 ? -11.605 -5.787 19.919 1.00 43.75 86 LYS A C 1
ATOM 728 O O . LYS A 1 86 ? -10.365 -5.736 20.085 1.00 43.75 86 LYS A O 1
#

Mean predicted aligned error: 5.21 Å

Sequence (86 aa):
MSGIDFYIQVGEKYIGLQIKPITYEQTSEIYRWKEWLCRIH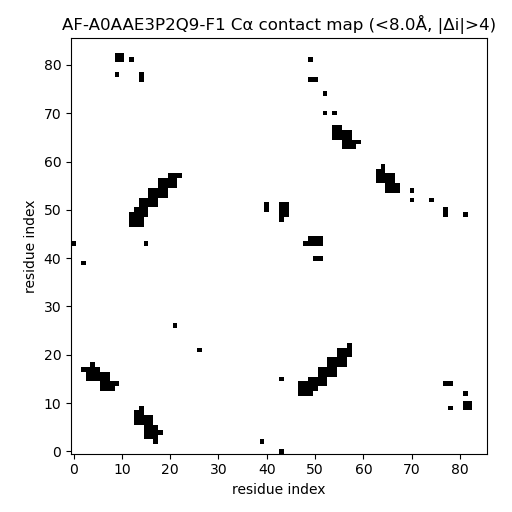KKFEENFGGKVFIVFSIKKDNKKEIYNLEMVDDIRKEIERLKGGK

Nearest PDB structures (foldseek):
  7ewz-assembly1_A  TM=4.441E-01  e=2.018E-03  Ebinur lake virus
  5amr-assembly1_A  TM=4.516E-01  e=9.421E-03  La Crosse virus
  7orl-assembly1_A  TM=4.861E-01  e=2.752E-02  La Crosse virus
  6z6b-assembly1_EEE  TM=4.525E-01  e=3.847E-02  La Crosse virus
  6z6b-assembly2_PPP  TM=4.523E-01  e=4.703E-02  La Crosse virus

Solvent-accessible surface area (backbone atoms only — not comparable to full-atom values): 5091 Å² total; per-residue (Å²): 119,89,90,52,75,46,73,46,79,49,88,96,30,32,31,36,31,31,76,41,80,62,56,89,79,46,68,70,52,53,65,76,44,43,67,60,50,51,53,51,39,49,55,44,26,74,75,31,71,26,60,60,45,77,44,36,34,34,81,53,97,94,38,81,43,73,66,60,64,73,52,55,58,54,51,49,52,48,53,50,53,62,71,64,65,123

Radius of gyration: 14.07 Å; Cα contacts (8 Å, |Δi|>4): 106; chains: 1; bounding box: 34×25×43 Å

InterPro domains:
  IPR019068 Restriction endonuclease, type II, MjaI-like [PF09568] (2-62)

pLDDT: mean 87.01, std 12.6, range [43.75, 97.88]

Organism: NCBI:txid3060442